Protein AF-A0A820KEM4-F1 (afdb_monomer_lite)

Sequence (139 aa):
TTTNMITYSANFTTSTVPTSQCTQWESFVAQLTVRTYTLLIIQGTYDTVGLTLNDSTIISNIAEALRTSSSYGPITSNGVSWAVGICVSGVELSAHVSICVCSDLGYTVRPCVGVESFGGINTNTCSGPTQSMTVIFQY

Structure (mmCIF, N/CA/C/O backbone):
data_AF-A0A820KEM4-F1
#
_entry.id   AF-A0A820KEM4-F1
#
loop_
_atom_site.group_PDB
_atom_site.id
_atom_site.type_symbol
_atom_site.label_atom_id
_atom_site.label_alt_id
_atom_site.label_comp_id
_atom_site.label_asym_id
_atom_site.label_entity_id
_atom_site.label_seq_id
_atom_site.pdbx_PDB_ins_code
_atom_site.Cartn_x
_atom_site.Cartn_y
_atom_site.Cartn_z
_atom_site.occupancy
_atom_site.B_iso_or_equiv
_atom_site.auth_seq_id
_atom_site.auth_comp_id
_atom_site.auth_asym_id
_atom_site.auth_atom_id
_atom_site.pdbx_PDB_model_num
ATOM 1 N N . THR A 1 1 ? -25.468 1.297 3.644 1.00 50.81 1 THR A N 1
ATOM 2 C CA . THR A 1 1 ? -24.396 2.310 3.747 1.00 50.81 1 THR A CA 1
ATOM 3 C C . THR A 1 1 ? -23.452 2.090 2.591 1.00 50.81 1 THR A C 1
ATOM 5 O O . THR A 1 1 ? -23.086 0.948 2.350 1.00 50.81 1 THR A O 1
ATOM 8 N N . THR A 1 2 ? -23.147 3.127 1.814 1.00 62.88 2 THR A N 1
ATOM 9 C CA . THR A 1 2 ? -22.226 3.014 0.675 1.00 62.88 2 THR A CA 1
ATOM 10 C C . THR A 1 2 ? -20.807 2.954 1.216 1.00 62.88 2 THR A C 1
ATOM 12 O O . THR A 1 2 ? -20.347 3.902 1.844 1.00 62.88 2 THR A O 1
ATOM 15 N N . THR A 1 3 ? -20.149 1.822 1.023 1.00 83.06 3 THR A N 1
ATOM 16 C CA . THR A 1 3 ? -18.750 1.620 1.383 1.00 83.06 3 THR A CA 1
ATOM 17 C C . THR A 1 3 ? -17.855 2.396 0.417 1.00 83.06 3 THR A C 1
ATOM 19 O O . THR A 1 3 ? -17.929 2.147 -0.787 1.00 83.06 3 THR A O 1
ATOM 22 N N . ASN A 1 4 ? -17.018 3.317 0.909 1.00 94.00 4 ASN A N 1
ATOM 23 C CA . ASN A 1 4 ? -16.053 4.024 0.065 1.00 94.00 4 ASN A CA 1
ATOM 24 C C . ASN A 1 4 ? -14.691 3.330 0.117 1.00 94.00 4 ASN A C 1
ATOM 26 O O . ASN A 1 4 ? -14.324 2.708 1.114 1.00 94.00 4 ASN A O 1
ATOM 30 N N . MET A 1 5 ? -13.931 3.434 -0.975 1.00 96.38 5 MET A N 1
ATOM 31 C CA . MET A 1 5 ? -12.615 2.808 -1.091 1.00 96.38 5 MET A CA 1
ATOM 32 C C . MET A 1 5 ? -11.600 3.762 -1.719 1.00 96.38 5 MET A C 1
ATOM 34 O O . MET A 1 5 ? -11.927 4.508 -2.640 1.00 96.38 5 MET A O 1
ATOM 38 N N . ILE A 1 6 ? -10.362 3.709 -1.232 1.00 98.12 6 ILE A N 1
ATOM 39 C CA . ILE A 1 6 ? -9.172 4.258 -1.890 1.00 98.12 6 ILE A CA 1
ATOM 40 C C . ILE A 1 6 ? -8.380 3.054 -2.389 1.00 98.12 6 ILE A C 1
ATOM 42 O O . ILE A 1 6 ? -8.074 2.157 -1.606 1.00 98.12 6 ILE A O 1
ATOM 46 N N . THR A 1 7 ? -8.088 2.995 -3.686 1.00 98.44 7 THR A N 1
ATOM 47 C CA . THR A 1 7 ? -7.428 1.836 -4.302 1.00 98.44 7 THR A CA 1
ATOM 48 C C . THR A 1 7 ? -6.191 2.262 -5.071 1.00 98.44 7 THR A C 1
ATOM 50 O O . THR A 1 7 ? -6.244 3.174 -5.893 1.00 98.44 7 THR A O 1
ATOM 53 N N . TYR A 1 8 ? -5.097 1.554 -4.828 1.00 98.75 8 TYR A N 1
ATOM 54 C CA . TYR A 1 8 ? -3.932 1.506 -5.695 1.00 98.75 8 TYR A CA 1
ATOM 55 C C . TYR A 1 8 ? -3.933 0.173 -6.425 1.00 98.75 8 TYR A C 1
ATOM 57 O O . TYR A 1 8 ? -4.072 -0.865 -5.785 1.00 98.75 8 TYR A O 1
ATOM 65 N N . SER A 1 9 ? -3.763 0.187 -7.742 1.00 98.44 9 SER A N 1
ATOM 66 C CA . SER A 1 9 ? -3.572 -1.023 -8.537 1.00 98.44 9 SER A CA 1
ATOM 67 C C . SER A 1 9 ? -2.656 -0.697 -9.701 1.00 98.44 9 SER A C 1
ATOM 69 O O . SER A 1 9 ? -2.933 0.232 -10.461 1.00 98.44 9 SER A O 1
ATOM 71 N N . ALA A 1 10 ? -1.550 -1.426 -9.822 1.00 98.44 10 ALA A N 1
ATOM 72 C CA . ALA A 1 10 ? -0.572 -1.170 -10.863 1.00 98.44 10 ALA A CA 1
ATOM 73 C C . ALA A 1 10 ? 0.107 -2.461 -11.333 1.00 98.44 10 ALA A C 1
ATOM 75 O O . ALA A 1 10 ? 0.302 -3.402 -10.563 1.00 98.44 10 ALA A O 1
ATOM 76 N N . ASN A 1 11 ? 0.478 -2.490 -12.615 1.00 98.19 11 ASN A N 1
ATOM 77 C CA . ASN A 1 11 ? 1.195 -3.607 -13.224 1.00 98.19 11 ASN A CA 1
ATOM 78 C C . ASN A 1 11 ? 2.697 -3.336 -13.202 1.00 98.19 11 ASN A C 1
ATOM 80 O O . ASN A 1 11 ? 3.147 -2.299 -13.687 1.00 98.19 11 ASN A O 1
ATOM 84 N N . PHE A 1 12 ? 3.458 -4.288 -12.685 1.00 97.50 12 PHE A N 1
ATOM 85 C CA . PHE A 1 12 ? 4.908 -4.263 -12.585 1.00 97.50 12 PHE A CA 1
ATOM 86 C C . PHE A 1 12 ? 5.502 -5.248 -13.574 1.00 97.50 12 PHE A C 1
ATOM 88 O O . PHE A 1 12 ? 4.982 -6.345 -13.747 1.00 97.50 12 PHE A O 1
ATOM 95 N N . THR A 1 13 ? 6.596 -4.852 -14.218 1.00 96.88 13 THR A N 1
ATOM 96 C CA . THR A 1 13 ? 7.338 -5.700 -15.154 1.00 96.88 13 THR A CA 1
ATOM 97 C C . THR A 1 13 ? 8.725 -5.953 -14.586 1.00 96.88 13 THR A C 1
ATOM 99 O O . THR A 1 13 ? 9.391 -5.012 -14.149 1.00 96.88 13 THR A O 1
ATOM 102 N N . THR A 1 14 ? 9.161 -7.213 -14.570 1.00 94.19 14 THR A N 1
ATOM 103 C CA . THR A 1 14 ? 10.505 -7.585 -14.104 1.00 94.19 14 THR A CA 1
ATOM 104 C C . THR A 1 14 ? 11.586 -6.808 -14.863 1.00 94.19 14 THR A C 1
ATOM 106 O O . THR A 1 14 ? 11.416 -6.463 -16.034 1.00 94.19 14 THR A O 1
ATOM 109 N N . SER A 1 15 ? 12.686 -6.492 -14.172 1.00 92.06 15 SER A N 1
ATOM 110 C CA . SER A 1 15 ? 13.844 -5.762 -14.717 1.00 92.06 15 SER A CA 1
ATOM 111 C C . SER A 1 15 ? 13.513 -4.402 -15.355 1.00 92.06 15 SER A C 1
ATOM 113 O O . SER A 1 15 ? 14.272 -3.887 -16.172 1.00 92.06 15 SER A O 1
ATOM 115 N N . THR A 1 16 ? 12.391 -3.790 -14.963 1.00 94.06 16 THR A N 1
ATOM 116 C CA . THR A 1 16 ? 11.964 -2.459 -15.416 1.00 94.06 16 THR A CA 1
ATOM 117 C C . THR A 1 16 ? 11.855 -1.510 -14.225 1.00 94.06 16 THR A C 1
ATOM 119 O O . THR A 1 16 ? 11.379 -1.902 -13.160 1.00 94.06 16 THR A O 1
ATOM 122 N N . VAL A 1 17 ? 12.279 -0.250 -14.392 1.00 93.94 17 VAL A N 1
ATOM 123 C CA . VAL A 1 17 ? 12.061 0.794 -13.376 1.00 93.94 17 VAL A CA 1
ATOM 124 C C . VAL A 1 17 ? 10.561 1.126 -13.315 1.00 93.94 17 VAL A C 1
ATOM 126 O O . VAL A 1 17 ? 10.000 1.556 -14.324 1.00 93.94 17 VAL A O 1
ATOM 129 N N . PRO A 1 18 ? 9.900 0.990 -12.157 1.00 95.56 18 PRO A N 1
ATOM 130 C CA . PRO A 1 18 ? 8.460 1.215 -12.004 1.00 95.56 18 PRO A CA 1
ATOM 131 C C . PRO A 1 18 ? 8.089 2.712 -11.857 1.00 95.56 18 PRO A C 1
ATOM 133 O O . PRO A 1 18 ? 7.448 3.115 -10.886 1.00 95.56 18 PRO A O 1
ATOM 136 N N . THR A 1 19 ? 8.514 3.574 -12.789 1.00 96.00 19 THR A N 1
ATOM 137 C CA . THR A 1 19 ? 8.361 5.039 -12.656 1.00 96.00 19 THR A CA 1
ATOM 138 C C . THR A 1 19 ? 6.899 5.477 -12.550 1.00 96.00 19 THR A C 1
ATOM 140 O O . THR A 1 19 ? 6.548 6.222 -11.638 1.00 96.00 19 THR A O 1
ATOM 143 N N . SER A 1 20 ? 6.022 4.997 -13.438 1.00 97.44 20 SER A N 1
ATOM 144 C CA . SER A 1 20 ? 4.601 5.372 -13.400 1.00 97.44 20 SER A CA 1
ATOM 145 C C . SER A 1 20 ? 3.883 4.765 -12.196 1.00 97.44 20 SER A C 1
ATOM 147 O O . SER A 1 20 ? 3.030 5.415 -11.596 1.00 97.44 20 SER A O 1
ATOM 149 N N . GLN A 1 21 ? 4.260 3.548 -11.804 1.00 98.12 21 GLN A N 1
ATOM 150 C CA . GLN A 1 21 ? 3.724 2.860 -10.635 1.00 98.12 21 GLN A CA 1
ATOM 151 C C . GLN A 1 21 ? 4.116 3.583 -9.341 1.00 98.12 21 GLN A C 1
ATOM 153 O O . GLN A 1 21 ? 3.301 3.638 -8.422 1.00 98.12 21 GLN A O 1
ATOM 158 N N . CYS A 1 22 ? 5.320 4.161 -9.279 1.00 97.62 22 CYS A N 1
ATOM 159 C CA . CYS A 1 22 ? 5.762 4.999 -8.168 1.00 97.62 22 CYS A CA 1
ATOM 160 C C . CYS A 1 22 ? 4.944 6.296 -8.082 1.00 97.62 22 CYS A C 1
ATOM 162 O O . CYS A 1 22 ? 4.359 6.565 -7.039 1.00 97.62 22 CYS A O 1
ATOM 164 N N . THR A 1 23 ? 4.771 7.039 -9.181 1.00 98.06 23 THR A N 1
ATOM 165 C CA . THR A 1 23 ? 3.926 8.252 -9.180 1.00 98.06 23 THR A CA 1
ATOM 166 C C . THR A 1 23 ? 2.471 7.955 -8.788 1.00 98.06 23 THR A C 1
ATOM 168 O O . THR A 1 23 ? 1.835 8.723 -8.061 1.00 98.06 23 THR A O 1
ATOM 171 N N . GLN A 1 24 ? 1.924 6.823 -9.241 1.00 98.50 24 GLN A N 1
ATOM 172 C CA . GLN A 1 24 ? 0.587 6.370 -8.844 1.00 98.50 24 GLN A CA 1
ATOM 173 C C . GLN A 1 24 ? 0.522 6.016 -7.354 1.00 98.50 24 GLN A C 1
ATOM 175 O O . GLN A 1 24 ? -0.481 6.304 -6.706 1.00 98.50 24 GLN A O 1
ATOM 180 N N . TRP A 1 25 ? 1.583 5.423 -6.805 1.00 98.31 25 TRP A N 1
ATOM 181 C CA . TRP A 1 25 ? 1.679 5.096 -5.385 1.00 98.31 25 TRP A CA 1
ATOM 182 C C . TRP A 1 25 ? 1.724 6.349 -4.521 1.00 98.31 25 TRP A C 1
ATOM 184 O O . TRP A 1 25 ? 0.950 6.458 -3.579 1.00 98.31 25 TRP A O 1
ATOM 194 N N . GLU A 1 26 ? 2.537 7.335 -4.895 1.00 98.00 26 GLU A N 1
ATOM 195 C CA . GLU A 1 26 ? 2.594 8.644 -4.233 1.00 98.00 26 GLU A CA 1
ATOM 196 C C . GLU A 1 26 ? 1.226 9.348 -4.254 1.00 98.00 26 GLU A C 1
ATOM 198 O O . GLU A 1 26 ? 0.754 9.862 -3.239 1.00 98.00 26 GLU A O 1
ATOM 203 N N . SER A 1 27 ? 0.534 9.297 -5.397 1.00 98.38 27 SER A N 1
ATOM 204 C CA . SER A 1 27 ? -0.820 9.850 -5.538 1.00 98.38 27 SER A CA 1
ATOM 205 C C . SER A 1 27 ? -1.852 9.103 -4.688 1.00 98.38 27 SER A C 1
ATOM 207 O O . SER A 1 27 ? -2.814 9.700 -4.205 1.00 98.38 27 SER A O 1
ATOM 209 N N . PHE A 1 28 ? -1.680 7.794 -4.510 1.00 98.62 28 PHE A N 1
ATOM 210 C CA . PHE A 1 28 ? -2.520 6.973 -3.648 1.00 98.62 28 PHE A CA 1
ATOM 211 C C . PHE A 1 28 ? -2.286 7.285 -2.168 1.00 98.62 28 PHE A C 1
ATOM 213 O O . PHE A 1 28 ? -3.248 7.585 -1.462 1.00 98.62 28 PHE A O 1
ATOM 220 N N . VAL A 1 29 ? -1.035 7.287 -1.694 1.00 98.00 29 VAL A N 1
ATOM 221 C CA . VAL A 1 29 ? -0.738 7.561 -0.278 1.00 98.00 29 VAL A CA 1
ATOM 222 C C . VAL A 1 29 ? -1.150 8.979 0.124 1.00 98.00 29 VAL A C 1
ATOM 224 O O . VAL A 1 29 ? -1.608 9.187 1.244 1.00 98.00 29 VAL A O 1
ATOM 227 N N . ALA A 1 30 ? -1.108 9.946 -0.800 1.00 97.81 30 ALA A N 1
ATOM 228 C CA . ALA A 1 30 ? -1.599 11.305 -0.567 1.00 97.81 30 ALA A CA 1
ATOM 229 C C . ALA A 1 30 ? -3.118 11.382 -0.297 1.00 97.81 30 ALA A C 1
ATOM 231 O O . ALA A 1 30 ? -3.577 12.316 0.363 1.00 97.81 30 ALA A O 1
ATOM 232 N N . GLN A 1 31 ? -3.907 10.405 -0.764 1.00 98.06 31 GLN A N 1
ATOM 233 C CA . GLN A 1 31 ? -5.353 10.339 -0.506 1.00 98.06 31 GLN A CA 1
ATOM 234 C C . GLN A 1 31 ? -5.686 9.815 0.901 1.00 98.06 31 GLN A C 1
ATOM 236 O O . GLN A 1 31 ? -6.817 9.995 1.364 1.00 98.06 31 GLN A O 1
ATOM 241 N N . LEU A 1 32 ? -4.726 9.191 1.594 1.00 97.81 32 LEU A N 1
ATOM 242 C CA . LEU A 1 32 ? -4.916 8.530 2.889 1.00 97.81 32 LEU A CA 1
ATOM 243 C C . LEU A 1 32 ? -4.992 9.534 4.053 1.00 97.81 32 LEU A C 1
ATOM 245 O O . LEU A 1 32 ? -4.129 9.574 4.923 1.00 97.81 32 LEU A O 1
ATOM 249 N N . THR A 1 33 ? -6.020 10.382 4.089 1.00 95.38 33 THR A N 1
ATOM 250 C CA . THR A 1 33 ? -6.189 11.368 5.173 1.00 95.38 33 THR A CA 1
ATOM 251 C C . THR A 1 33 ? -6.672 10.725 6.473 1.00 95.38 33 THR A C 1
ATOM 253 O O . THR A 1 33 ? -7.164 9.597 6.477 1.00 95.38 33 THR A O 1
ATOM 256 N N . VAL A 1 34 ? -6.633 11.486 7.570 1.00 92.50 34 VAL A N 1
ATOM 257 C CA . VAL A 1 34 ? -7.234 11.091 8.852 1.00 92.50 34 VAL A CA 1
ATOM 258 C C . VAL A 1 34 ? -8.731 10.824 8.669 1.00 92.50 34 VAL A C 1
ATOM 260 O O . VAL A 1 34 ? -9.488 11.731 8.319 1.00 92.50 34 VAL A O 1
ATOM 263 N N . ARG A 1 35 ? -9.141 9.568 8.868 1.00 93.06 35 ARG A N 1
ATOM 264 C CA . ARG A 1 35 ? -10.529 9.081 8.872 1.00 93.06 35 ARG A CA 1
ATOM 265 C C . ARG A 1 35 ? -10.569 7.669 9.456 1.00 93.06 35 ARG A C 1
ATOM 267 O O . ARG A 1 35 ? -9.527 7.046 9.642 1.00 93.06 35 ARG A O 1
ATOM 274 N N . THR A 1 36 ? -11.765 7.161 9.728 1.00 94.00 36 THR A N 1
ATOM 275 C CA . THR A 1 36 ? -11.945 5.786 10.200 1.00 94.00 36 THR A CA 1
ATOM 276 C C . THR A 1 36 ? -11.866 4.817 9.030 1.00 94.00 36 THR A C 1
ATOM 278 O O . THR A 1 36 ? -12.799 4.725 8.240 1.00 94.00 36 THR A O 1
ATOM 281 N N . TYR A 1 37 ? -10.769 4.075 8.942 1.00 97.25 37 TYR A N 1
ATOM 282 C CA . TYR A 1 37 ? -10.655 2.964 8.006 1.00 97.25 37 TYR A CA 1
ATOM 283 C C . TYR A 1 37 ? -11.163 1.671 8.642 1.00 97.25 37 TYR A C 1
ATOM 285 O O . TYR A 1 37 ? -10.967 1.432 9.832 1.00 97.25 37 TYR A O 1
ATOM 293 N N . THR A 1 38 ? -11.819 0.836 7.845 1.00 97.19 38 THR A N 1
ATOM 294 C CA . THR A 1 38 ? -12.486 -0.395 8.304 1.00 97.19 38 THR A CA 1
ATOM 295 C C . THR A 1 38 ? -11.885 -1.662 7.709 1.00 97.19 38 THR A C 1
ATOM 297 O O . THR A 1 38 ? -12.048 -2.738 8.280 1.00 97.19 38 THR A O 1
ATOM 300 N N . LEU A 1 39 ? -11.172 -1.542 6.587 1.00 97.81 39 LEU A N 1
ATOM 301 C CA . LEU A 1 39 ? -10.537 -2.663 5.906 1.00 97.81 39 LEU A CA 1
ATOM 302 C C . LEU A 1 39 ? -9.268 -2.202 5.189 1.00 97.81 39 LEU A C 1
ATOM 304 O O . LEU A 1 39 ? -9.272 -1.149 4.549 1.00 97.81 39 LEU A O 1
ATOM 308 N N . LEU A 1 40 ? -8.220 -3.016 5.265 1.00 98.50 40 LEU A N 1
ATOM 309 C CA . LEU A 1 40 ? -7.048 -2.958 4.400 1.00 98.50 40 LEU A CA 1
ATOM 310 C C . LEU A 1 40 ? -6.879 -4.313 3.716 1.00 98.50 40 LEU A C 1
ATOM 312 O O . LEU A 1 40 ? -6.852 -5.338 4.394 1.00 98.50 40 LEU A O 1
ATOM 316 N N . ILE A 1 41 ? -6.743 -4.309 2.392 1.00 98.44 41 ILE A N 1
ATOM 317 C CA . ILE A 1 41 ? -6.419 -5.499 1.598 1.00 98.44 41 ILE A CA 1
ATOM 318 C C . ILE A 1 41 ? -5.133 -5.241 0.816 1.00 98.44 41 ILE A C 1
ATOM 320 O O . ILE A 1 41 ? -4.996 -4.183 0.198 1.00 98.44 41 ILE A O 1
ATOM 324 N N . ILE A 1 42 ? -4.231 -6.224 0.799 1.00 98.38 42 ILE A N 1
ATOM 325 C CA . ILE A 1 42 ? -3.125 -6.304 -0.163 1.00 98.38 42 ILE A CA 1
ATOM 326 C C . ILE A 1 42 ? -3.203 -7.623 -0.928 1.00 98.38 42 ILE A C 1
ATOM 328 O O . ILE A 1 42 ? -3.263 -8.689 -0.325 1.00 98.38 42 ILE A O 1
ATOM 332 N N . GLN A 1 43 ? -3.228 -7.553 -2.255 1.00 98.62 43 GLN A N 1
ATOM 333 C CA . GLN A 1 43 ? -3.425 -8.713 -3.131 1.00 98.62 43 GLN A CA 1
ATOM 334 C C . GLN A 1 43 ? -2.715 -8.507 -4.473 1.00 98.62 43 GLN A C 1
ATOM 336 O O . GLN A 1 43 ? -2.306 -7.391 -4.806 1.00 98.62 43 GLN A O 1
ATOM 341 N N . GLY A 1 44 ? -2.574 -9.564 -5.267 1.00 98.25 44 GLY A N 1
ATOM 342 C CA . GLY A 1 44 ? -1.897 -9.483 -6.555 1.00 98.25 44 GLY A CA 1
ATOM 343 C C . GLY A 1 44 ? -2.146 -10.675 -7.467 1.00 98.25 44 GLY A C 1
ATOM 344 O O . GLY A 1 44 ? -2.955 -11.552 -7.184 1.00 98.25 44 GLY A O 1
ATOM 345 N N . THR A 1 45 ? -1.438 -10.718 -8.594 1.00 98.38 45 THR A N 1
ATOM 346 C CA . THR A 1 45 ? -1.596 -11.791 -9.595 1.00 98.38 45 THR A CA 1
ATOM 347 C C . THR A 1 45 ? -1.318 -13.188 -9.029 1.00 98.38 45 THR A C 1
ATOM 349 O O . THR A 1 45 ? -1.982 -14.142 -9.425 1.00 98.38 45 THR A O 1
ATOM 352 N N . TYR A 1 46 ? -0.359 -13.306 -8.106 1.00 98.19 46 TYR A N 1
ATOM 353 C CA . TYR A 1 46 ? 0.077 -14.577 -7.510 1.00 98.19 46 TYR A CA 1
ATOM 354 C C . TYR A 1 46 ? -0.597 -14.904 -6.168 1.0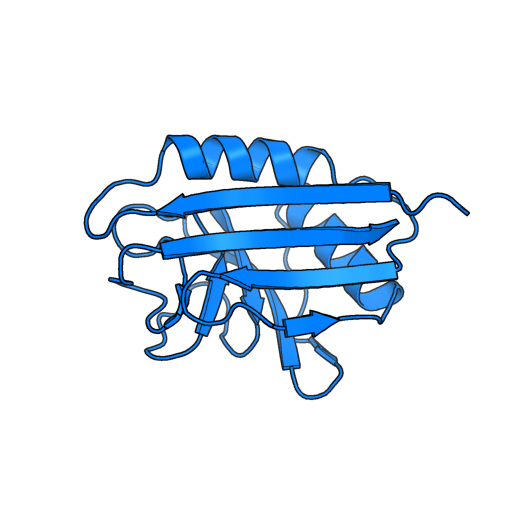0 98.19 46 TYR A C 1
ATOM 356 O O . TYR A 1 46 ? -0.364 -15.969 -5.598 1.00 98.19 46 TYR A O 1
ATOM 364 N N . ASP A 1 47 ? -1.465 -14.013 -5.691 1.00 98.25 47 ASP A N 1
ATOM 365 C CA . ASP A 1 47 ? -2.434 -14.282 -4.635 1.00 98.25 47 ASP A CA 1
ATOM 366 C C . ASP A 1 47 ? -3.603 -13.301 -4.770 1.00 98.25 47 ASP A C 1
ATOM 368 O O . ASP A 1 47 ? -3.528 -12.136 -4.372 1.00 98.25 47 ASP A O 1
ATOM 372 N N . THR A 1 48 ? -4.681 -13.790 -5.381 1.00 97.44 48 THR A N 1
ATOM 373 C CA . THR A 1 48 ? -5.879 -12.991 -5.673 1.00 97.44 48 THR A CA 1
ATOM 374 C C . THR A 1 48 ? -6.817 -12.850 -4.476 1.00 97.44 48 THR A C 1
ATOM 376 O O . THR A 1 48 ? -7.734 -12.037 -4.539 1.00 97.44 48 THR A O 1
ATOM 379 N N . VAL A 1 49 ? -6.600 -13.621 -3.404 1.00 97.56 49 VAL A N 1
ATOM 380 C CA . VAL A 1 49 ? -7.310 -13.464 -2.125 1.00 97.56 49 VAL A CA 1
ATOM 381 C C . VAL A 1 49 ? -6.576 -12.439 -1.266 1.00 97.56 49 VAL A C 1
ATOM 383 O O . VAL A 1 49 ? -7.202 -11.547 -0.695 1.00 97.56 49 VAL A O 1
ATOM 386 N N . GLY A 1 50 ? -5.248 -12.545 -1.220 1.00 97.25 50 GLY A N 1
ATOM 387 C CA . GLY A 1 50 ? -4.380 -11.613 -0.524 1.00 97.25 50 GLY A CA 1
ATOM 388 C C . GLY A 1 50 ? -4.499 -11.671 0.998 1.00 97.25 50 GLY A C 1
ATOM 389 O O . GLY A 1 50 ? -5.075 -12.585 1.592 1.00 97.25 50 GLY A O 1
ATOM 390 N N . LEU A 1 51 ? -3.960 -10.639 1.646 1.00 98.25 51 LEU A N 1
ATOM 391 C CA . LEU A 1 51 ? -4.043 -10.450 3.091 1.00 98.25 51 LEU A CA 1
ATOM 392 C C . LEU A 1 51 ? -5.044 -9.355 3.424 1.00 98.25 51 LEU A C 1
ATOM 394 O O . LEU A 1 51 ? -5.042 -8.286 2.813 1.00 98.25 51 LEU A O 1
ATOM 398 N N . THR A 1 52 ? -5.863 -9.620 4.439 1.00 97.88 52 THR A N 1
ATOM 399 C CA . THR A 1 52 ? -6.875 -8.690 4.940 1.00 97.88 52 THR A CA 1
ATOM 400 C C . THR A 1 52 ? -6.586 -8.309 6.388 1.00 97.88 52 THR A C 1
ATOM 402 O O . THR A 1 52 ? -6.356 -9.166 7.241 1.00 97.88 52 THR A O 1
ATOM 405 N N . LEU A 1 53 ? -6.666 -7.014 6.676 1.00 98.25 53 LEU A N 1
ATOM 406 C CA . LEU A 1 53 ? -6.631 -6.441 8.014 1.00 98.25 53 LEU A CA 1
ATOM 407 C C . LEU A 1 53 ? -7.938 -5.683 8.270 1.00 98.25 53 LEU A C 1
ATOM 409 O O . LEU A 1 53 ? -8.381 -4.901 7.433 1.00 98.25 53 LEU A O 1
ATOM 413 N N . ASN A 1 54 ? -8.543 -5.912 9.434 1.00 97.19 54 ASN A N 1
ATOM 414 C CA . ASN A 1 54 ? -9.840 -5.355 9.837 1.00 97.19 54 ASN A CA 1
ATOM 415 C C . ASN A 1 54 ? -9.800 -4.619 11.193 1.00 97.19 54 ASN A C 1
ATOM 417 O O . ASN A 1 54 ? -10.844 -4.246 11.723 1.00 97.19 54 ASN A O 1
ATOM 421 N N . ASP A 1 55 ? -8.610 -4.394 11.759 1.00 97.75 55 ASP A N 1
ATOM 422 C CA . ASP A 1 55 ? -8.439 -3.571 12.959 1.00 97.75 55 ASP A CA 1
ATOM 423 C C . ASP A 1 55 ? -8.333 -2.093 12.565 1.00 97.75 55 ASP A C 1
ATOM 425 O O . ASP A 1 55 ? -7.308 -1.645 12.046 1.00 97.75 55 ASP A O 1
ATOM 429 N N . SER A 1 56 ? -9.387 -1.317 12.825 1.00 97.19 56 SER A N 1
ATOM 430 C CA . SER A 1 56 ? -9.461 0.093 12.427 1.00 97.19 56 SER A CA 1
ATOM 431 C C . SER A 1 56 ? -8.339 0.958 13.001 1.00 97.19 56 SER A C 1
ATOM 433 O O . SER A 1 56 ? -7.931 1.931 12.365 1.00 97.19 56 SER A O 1
ATOM 435 N N . THR A 1 57 ? -7.828 0.626 14.190 1.00 97.12 57 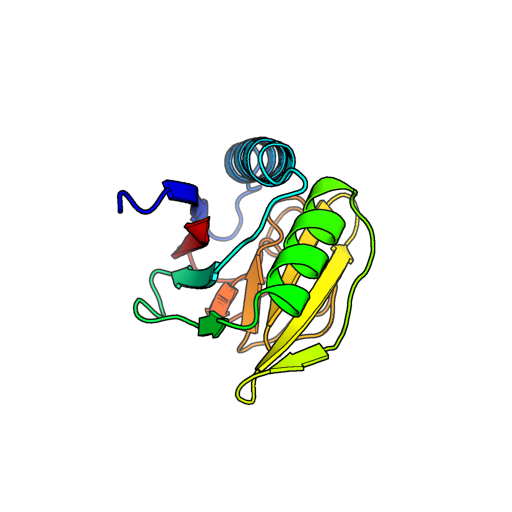THR A N 1
ATOM 436 C CA . THR A 1 57 ? -6.745 1.378 14.836 1.00 97.12 57 THR A CA 1
ATOM 437 C C . THR A 1 57 ? -5.438 1.138 14.095 1.00 97.12 57 THR A C 1
ATOM 439 O O . THR A 1 57 ? -4.749 2.088 13.727 1.00 97.12 57 THR A O 1
ATOM 442 N N . ILE A 1 58 ? -5.122 -0.129 13.815 1.00 98.31 58 ILE A N 1
ATOM 443 C CA . ILE A 1 58 ? -3.913 -0.499 13.074 1.00 98.31 58 ILE A CA 1
ATOM 444 C C . ILE A 1 58 ? -3.975 0.063 11.650 1.00 98.31 58 ILE A C 1
ATOM 446 O O . ILE A 1 58 ? -3.005 0.667 11.196 1.00 98.31 58 ILE A O 1
ATOM 450 N N . ILE A 1 59 ? -5.116 -0.058 10.963 1.00 98.56 59 ILE A N 1
ATOM 451 C CA . ILE A 1 59 ? -5.272 0.452 9.591 1.00 98.56 59 ILE A CA 1
ATOM 452 C C . ILE A 1 59 ? -5.099 1.973 9.550 1.00 98.56 59 ILE A C 1
ATOM 454 O O . ILE A 1 59 ? -4.420 2.483 8.663 1.00 98.56 59 ILE A O 1
ATOM 458 N N . SER A 1 60 ? -5.664 2.703 10.517 1.00 98.00 60 SER A N 1
ATOM 459 C CA . SER A 1 60 ? -5.523 4.164 10.576 1.00 98.00 60 SER A CA 1
ATOM 460 C C . SER A 1 60 ? -4.070 4.593 10.805 1.00 98.00 60 SER A C 1
ATOM 462 O O . SER A 1 60 ? -3.611 5.544 10.176 1.00 98.00 60 SER A O 1
ATOM 464 N N . ASN A 1 61 ? -3.320 3.862 11.636 1.00 98.12 61 ASN A N 1
ATOM 465 C CA . ASN A 1 61 ? -1.891 4.114 11.840 1.00 98.12 61 ASN A CA 1
ATOM 466 C C . ASN A 1 61 ? -1.053 3.781 10.596 1.00 98.12 61 ASN A C 1
ATOM 468 O O . ASN A 1 61 ? -0.143 4.533 10.262 1.00 98.12 61 ASN A O 1
ATOM 472 N N . ILE A 1 62 ? -1.376 2.696 9.880 1.00 98.56 62 ILE A N 1
ATOM 473 C CA . ILE A 1 62 ? -0.748 2.366 8.591 1.00 98.56 62 ILE A CA 1
ATOM 474 C C . ILE A 1 62 ? -1.019 3.478 7.570 1.00 98.56 62 ILE A C 1
ATOM 476 O O . ILE A 1 62 ? -0.089 3.935 6.912 1.00 98.56 62 ILE A O 1
ATOM 480 N N . ALA A 1 63 ? -2.270 3.931 7.447 1.00 98.56 63 ALA A N 1
ATOM 481 C CA . ALA A 1 63 ? -2.657 4.994 6.522 1.00 98.56 63 ALA A CA 1
ATOM 482 C C . ALA A 1 63 ? -1.899 6.300 6.806 1.00 98.56 63 ALA A C 1
ATOM 484 O O . ALA A 1 63 ? -1.355 6.915 5.887 1.00 98.56 63 ALA A O 1
ATOM 485 N N . GLU A 1 64 ? -1.806 6.688 8.080 1.00 98.12 64 GLU A N 1
ATOM 486 C CA . GLU A 1 64 ? -1.055 7.872 8.495 1.00 98.12 64 GLU A CA 1
ATOM 487 C C . GLU A 1 64 ? 0.446 7.720 8.233 1.00 98.12 64 GLU A C 1
ATOM 489 O O . GLU A 1 64 ? 1.070 8.641 7.698 1.00 98.12 64 GLU A O 1
ATOM 494 N N . ALA A 1 65 ? 1.026 6.557 8.546 1.00 98.31 65 ALA A N 1
ATOM 495 C CA . ALA A 1 65 ? 2.438 6.287 8.300 1.00 98.31 65 ALA A CA 1
ATOM 496 C C . ALA A 1 65 ? 2.780 6.344 6.806 1.00 98.31 65 ALA A C 1
ATOM 498 O O . ALA A 1 65 ? 3.771 6.967 6.426 1.00 98.31 65 ALA A O 1
ATOM 499 N N . LEU A 1 66 ? 1.918 5.778 5.955 1.00 98.44 66 LEU A N 1
ATOM 500 C CA . LEU A 1 66 ? 2.056 5.840 4.501 1.00 98.44 66 LEU A CA 1
ATOM 501 C C . LEU A 1 66 ? 1.982 7.276 3.982 1.00 98.44 66 LEU A C 1
ATOM 503 O O . LEU A 1 66 ? 2.852 7.695 3.224 1.00 98.44 66 LEU A O 1
ATOM 507 N N . ARG A 1 67 ? 0.971 8.046 4.405 1.00 97.88 67 ARG A N 1
ATOM 508 C CA . ARG A 1 67 ? 0.778 9.433 3.955 1.00 97.88 67 ARG A CA 1
ATOM 509 C C . ARG A 1 67 ? 1.928 10.348 4.372 1.00 97.88 67 ARG A C 1
ATOM 511 O O . ARG A 1 67 ? 2.282 11.268 3.640 1.00 97.88 67 ARG A O 1
ATOM 518 N N . THR A 1 68 ? 2.462 10.147 5.574 1.00 96.69 68 THR A N 1
ATOM 519 C CA . THR A 1 68 ? 3.494 11.017 6.162 1.00 96.69 68 THR A CA 1
ATOM 520 C C . THR A 1 68 ? 4.917 10.527 5.926 1.00 96.69 68 THR A C 1
ATOM 522 O O . THR A 1 68 ? 5.855 11.178 6.386 1.00 96.69 68 THR A O 1
ATOM 525 N N . SER A 1 69 ? 5.090 9.403 5.223 1.00 96.19 69 SER A N 1
ATOM 526 C CA . SER A 1 69 ? 6.381 8.730 5.058 1.00 96.19 69 SER A CA 1
ATOM 527 C C . SER A 1 69 ? 7.085 8.492 6.400 1.00 96.19 69 SER A C 1
ATOM 529 O O . SER A 1 69 ? 8.290 8.693 6.527 1.00 96.19 69 SER A O 1
ATOM 531 N N . SER A 1 70 ? 6.332 8.097 7.427 1.00 97.12 70 SER A N 1
ATOM 532 C CA . SER A 1 70 ? 6.869 7.748 8.745 1.00 97.12 70 SER A CA 1
ATOM 533 C C . SER A 1 70 ? 6.900 6.230 8.942 1.00 97.12 70 SER A C 1
ATOM 535 O O . SER A 1 70 ? 6.509 5.460 8.066 1.00 97.12 70 SER A O 1
ATOM 537 N N . SER A 1 71 ? 7.451 5.776 10.068 1.00 97.88 71 SER A N 1
ATOM 538 C CA . SER A 1 71 ? 7.534 4.346 10.383 1.00 97.88 71 SER A CA 1
ATOM 539 C C . SER A 1 71 ? 6.419 3.926 11.332 1.00 97.88 71 SER A C 1
ATOM 541 O O . SER A 1 71 ? 6.112 4.634 12.290 1.00 97.88 71 SER A O 1
ATOM 543 N N . TYR A 1 72 ? 5.856 2.746 11.101 1.00 98.44 72 TYR A N 1
ATOM 544 C CA . TYR A 1 72 ? 4.893 2.113 11.993 1.00 98.44 72 TYR A CA 1
ATOM 545 C C . TYR A 1 72 ? 5.070 0.595 11.970 1.00 98.44 72 TYR A C 1
ATOM 547 O O . TYR A 1 72 ? 5.267 0.001 10.913 1.00 98.44 72 TYR A O 1
ATOM 555 N N . GLY A 1 73 ? 4.975 -0.039 13.136 1.00 97.38 73 GLY A N 1
ATOM 556 C CA . GLY A 1 73 ? 5.210 -1.473 13.288 1.00 97.38 73 GLY A CA 1
ATOM 557 C C . GLY A 1 73 ? 6.695 -1.854 13.441 1.00 97.38 73 GLY A C 1
ATOM 558 O O . GLY A 1 73 ? 7.546 -0.978 13.597 1.00 97.38 73 GLY A O 1
ATOM 559 N N . PRO A 1 74 ? 7.013 -3.162 13.449 1.00 96.56 74 PRO A N 1
ATOM 560 C CA . PRO A 1 74 ? 6.104 -4.274 13.164 1.00 96.56 74 PRO A CA 1
ATOM 561 C C . PRO A 1 74 ? 4.985 -4.411 14.206 1.00 96.56 74 PRO A C 1
ATOM 563 O O . PRO A 1 74 ? 5.226 -4.324 15.408 1.00 96.56 74 PRO A O 1
ATOM 566 N N . ILE A 1 75 ? 3.755 -4.631 13.744 1.00 97.94 75 ILE A N 1
ATOM 567 C CA . ILE A 1 75 ? 2.586 -4.915 14.585 1.00 97.94 75 ILE A CA 1
ATOM 568 C C . ILE A 1 75 ? 1.863 -6.149 14.049 1.00 97.94 75 ILE A C 1
ATOM 570 O O . ILE A 1 75 ? 1.617 -6.264 12.852 1.00 97.94 75 ILE A O 1
ATOM 574 N N . THR A 1 76 ? 1.536 -7.097 14.925 1.00 97.50 76 THR A N 1
ATOM 575 C CA . THR A 1 76 ? 0.864 -8.337 14.512 1.00 97.50 76 THR A CA 1
ATOM 576 C C . THR A 1 76 ? -0.646 -8.219 14.668 1.00 97.50 76 THR A C 1
ATOM 578 O O . THR A 1 76 ? -1.129 -7.837 15.730 1.00 97.50 76 THR A O 1
ATOM 581 N N . SER A 1 77 ? -1.391 -8.600 13.632 1.00 96.88 77 SER A N 1
ATOM 582 C CA . SER A 1 77 ? -2.848 -8.740 13.662 1.00 96.88 77 SER A CA 1
ATOM 583 C C . SER A 1 77 ? -3.280 -9.898 12.766 1.00 96.88 77 SER A C 1
ATOM 585 O O . SER A 1 77 ? -2.749 -10.063 11.670 1.00 96.88 77 SER A O 1
ATOM 587 N N . ASN A 1 78 ? -4.196 -10.740 13.258 1.00 92.62 78 ASN A N 1
ATOM 588 C CA . ASN A 1 78 ? -4.655 -11.968 12.589 1.00 92.62 78 ASN A CA 1
ATOM 589 C C . ASN A 1 78 ? -3.509 -12.887 12.102 1.00 92.62 78 ASN A C 1
ATOM 591 O O . ASN A 1 78 ? -3.608 -13.514 11.053 1.00 92.62 78 ASN A O 1
ATOM 595 N N . GLY A 1 79 ? -2.401 -12.951 12.850 1.00 94.44 79 GLY A N 1
ATOM 596 C CA . GLY A 1 79 ? -1.222 -13.753 12.489 1.00 94.44 79 GLY A CA 1
ATOM 597 C C . GLY A 1 79 ? -0.315 -13.134 11.416 1.00 94.44 79 GLY A C 1
ATOM 598 O O . GLY A 1 79 ? 0.693 -13.735 11.054 1.00 94.44 79 GLY A O 1
ATOM 599 N N . VAL A 1 80 ? -0.626 -11.926 10.942 1.00 97.12 80 VAL A N 1
ATOM 600 C CA . VAL A 1 80 ? 0.171 -11.174 9.968 1.00 97.12 80 VAL A CA 1
ATOM 601 C C . VAL A 1 80 ? 0.911 -10.043 10.675 1.00 97.12 80 VAL A C 1
ATOM 603 O O . VAL A 1 80 ? 0.299 -9.258 11.397 1.00 97.12 80 VAL A O 1
ATOM 606 N N . SER A 1 81 ? 2.227 -9.947 10.471 1.00 97.50 81 SER A N 1
ATOM 607 C CA . SER A 1 81 ? 3.033 -8.814 10.944 1.00 97.50 81 SER A CA 1
ATOM 608 C C . SER A 1 81 ? 3.042 -7.721 9.884 1.00 97.50 81 SER A C 1
ATOM 610 O O . SER A 1 81 ? 3.544 -7.967 8.793 1.00 97.50 81 SER A O 1
ATOM 612 N N . TRP A 1 82 ? 2.495 -6.550 10.198 1.00 98.50 82 TRP A N 1
ATOM 613 C CA . TRP A 1 82 ? 2.399 -5.390 9.315 1.00 98.50 82 TRP A CA 1
ATOM 614 C C . TRP A 1 82 ? 3.425 -4.334 9.701 1.00 98.50 82 TRP A C 1
ATOM 616 O O . TRP A 1 82 ? 3.619 -4.051 10.887 1.00 98.50 82 TRP A O 1
ATOM 626 N N . ALA A 1 83 ? 4.044 -3.713 8.706 1.00 98.50 83 ALA A N 1
ATOM 627 C CA . ALA A 1 83 ? 4.953 -2.600 8.900 1.00 98.50 83 ALA A CA 1
ATOM 628 C C . ALA A 1 83 ? 4.840 -1.585 7.759 1.00 98.50 83 ALA A C 1
ATO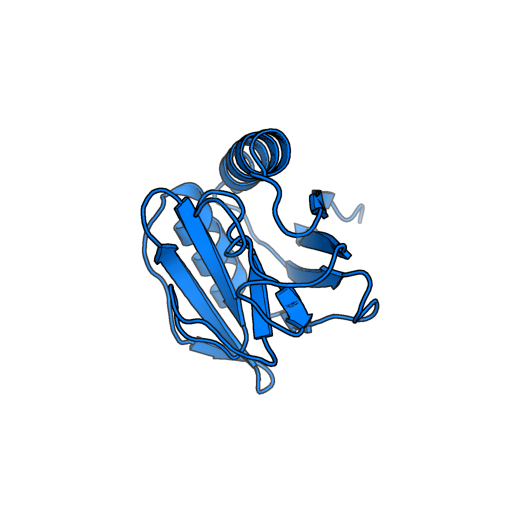M 630 O O . ALA A 1 83 ? 4.601 -1.938 6.603 1.00 98.50 83 ALA A O 1
ATOM 631 N N . VAL A 1 84 ? 5.068 -0.322 8.104 1.00 98.75 84 VAL A N 1
ATOM 632 C CA . VAL A 1 84 ? 5.309 0.776 7.170 1.00 98.75 84 VAL A CA 1
ATOM 633 C C . VAL A 1 84 ? 6.651 1.400 7.512 1.00 98.75 84 VAL A C 1
ATOM 635 O O . VAL A 1 84 ? 6.988 1.553 8.687 1.00 98.75 84 VAL A O 1
ATOM 638 N N . GLY A 1 85 ? 7.417 1.778 6.499 1.00 98.19 85 GLY A N 1
ATOM 639 C CA . GLY A 1 85 ? 8.657 2.516 6.690 1.00 98.19 85 GLY A CA 1
ATOM 640 C C . GLY A 1 85 ? 9.237 3.002 5.373 1.00 98.19 85 GLY A C 1
ATOM 641 O O . GLY A 1 85 ? 8.598 2.904 4.330 1.00 98.19 85 GLY A O 1
ATOM 642 N N . ILE A 1 86 ? 10.451 3.540 5.423 1.00 96.56 86 ILE A N 1
ATOM 643 C CA . ILE A 1 86 ? 11.145 4.056 4.240 1.00 96.56 86 ILE A CA 1
ATOM 644 C C . ILE A 1 86 ? 12.177 3.027 3.781 1.00 96.56 86 ILE A C 1
ATOM 646 O O . ILE A 1 86 ? 12.973 2.541 4.584 1.00 96.56 86 ILE A O 1
ATOM 650 N N . CYS A 1 87 ? 12.203 2.745 2.481 1.00 94.25 87 CYS A N 1
ATOM 651 C CA . CYS A 1 87 ? 13.292 2.029 1.833 1.00 94.25 87 CYS A CA 1
ATOM 652 C C . CYS A 1 87 ? 13.858 2.897 0.708 1.00 94.25 87 CYS A C 1
ATOM 654 O O . CYS A 1 87 ? 13.143 3.285 -0.217 1.00 94.25 87 CYS A O 1
ATOM 656 N N . VAL A 1 88 ? 15.149 3.223 0.800 1.00 90.44 88 VAL A N 1
ATOM 657 C CA . VAL A 1 88 ? 15.830 4.174 -0.094 1.00 90.44 88 VAL A CA 1
ATOM 658 C C . VAL A 1 88 ? 15.099 5.526 -0.108 1.00 90.44 88 VAL A C 1
ATOM 660 O O . VAL A 1 88 ? 15.236 6.294 0.840 1.00 90.44 88 VAL A O 1
ATOM 663 N N . SER A 1 89 ? 14.309 5.814 -1.141 1.00 83.88 89 SER A N 1
ATOM 664 C CA . SER A 1 89 ? 13.581 7.074 -1.332 1.00 83.88 89 SER A CA 1
ATOM 665 C C . SER A 1 89 ? 12.061 6.939 -1.221 1.00 83.88 89 SER A C 1
ATOM 667 O O . SER A 1 89 ? 11.362 7.942 -1.321 1.00 83.88 89 SER A O 1
ATOM 669 N N . GLY A 1 90 ? 11.536 5.722 -1.049 1.00 92.06 90 GLY A N 1
ATOM 670 C CA . GLY A 1 90 ? 10.105 5.431 -1.114 1.00 92.06 90 GLY A CA 1
ATOM 671 C C . GLY A 1 90 ? 9.529 4.897 0.189 1.00 92.06 90 GLY A C 1
ATOM 672 O O . GLY A 1 90 ? 10.204 4.165 0.914 1.00 92.06 90 GLY A O 1
ATOM 673 N N . VAL A 1 91 ? 8.257 5.206 0.454 1.00 97.25 91 VAL A N 1
ATOM 674 C CA . VAL A 1 91 ? 7.504 4.539 1.521 1.00 97.25 91 VAL A CA 1
ATOM 675 C C . VAL A 1 91 ? 7.094 3.129 1.080 1.00 97.25 91 VAL A C 1
ATOM 677 O O . VAL A 1 91 ? 6.630 2.919 -0.044 1.00 97.25 91 VAL A O 1
ATOM 680 N N . GLU A 1 92 ? 7.291 2.169 1.974 1.00 98.19 92 GLU A N 1
ATOM 681 C CA . GLU A 1 92 ? 7.047 0.741 1.809 1.00 98.19 92 GLU A CA 1
ATOM 682 C C . GLU A 1 92 ? 5.916 0.303 2.743 1.00 98.19 92 GLU A C 1
ATOM 684 O O . GLU A 1 92 ? 5.933 0.628 3.931 1.00 98.19 92 GLU A O 1
ATOM 689 N N . LEU A 1 93 ? 4.967 -0.472 2.214 1.00 98.62 93 LEU A N 1
ATOM 690 C CA . LEU A 1 93 ? 4.041 -1.283 3.004 1.00 98.62 93 LEU A CA 1
ATOM 691 C C . LEU A 1 93 ? 4.491 -2.739 2.920 1.00 98.62 93 LEU A C 1
ATOM 693 O O . LEU A 1 93 ? 4.572 -3.278 1.816 1.00 98.62 93 LEU A O 1
ATOM 697 N N . SER A 1 94 ? 4.726 -3.373 4.065 1.00 98.31 94 SER A N 1
ATOM 698 C CA . SER A 1 94 ? 5.102 -4.784 4.133 1.00 98.31 94 SER A CA 1
ATOM 699 C C . SER A 1 94 ? 4.252 -5.563 5.129 1.00 98.31 94 SER A C 1
ATOM 701 O O . SER A 1 94 ? 3.908 -5.080 6.209 1.00 98.31 94 SER A O 1
ATOM 703 N N . ALA A 1 95 ? 3.947 -6.800 4.756 1.00 97.38 95 ALA A N 1
ATOM 704 C CA . ALA A 1 95 ? 3.357 -7.822 5.595 1.00 97.38 95 ALA A CA 1
ATOM 705 C C . ALA A 1 95 ? 4.214 -9.098 5.542 1.00 97.38 95 ALA A C 1
ATOM 707 O O . ALA A 1 95 ? 4.720 -9.481 4.485 1.00 97.38 95 ALA A O 1
ATOM 708 N N . HIS A 1 96 ? 4.416 -9.733 6.701 1.00 94.25 96 HIS A N 1
ATOM 709 C CA . HIS A 1 96 ? 5.323 -10.875 6.934 1.00 94.25 96 HIS A CA 1
ATOM 710 C C . HIS A 1 96 ? 6.820 -10.628 6.682 1.00 94.25 96 HIS A C 1
ATOM 712 O O . HIS A 1 96 ? 7.634 -11.495 6.995 1.00 94.25 96 HIS A O 1
ATOM 718 N N . VAL A 1 97 ? 7.198 -9.458 6.172 1.00 94.62 97 VAL A N 1
ATOM 719 C CA . VAL A 1 97 ? 8.581 -9.091 5.855 1.00 94.62 97 VAL A CA 1
ATOM 720 C C . VAL A 1 97 ? 8.925 -7.773 6.545 1.00 94.62 97 VAL A C 1
ATOM 722 O O . VAL A 1 97 ? 8.080 -6.887 6.674 1.00 94.62 97 VAL A O 1
ATOM 725 N N . SER A 1 98 ? 10.165 -7.647 7.014 1.00 95.56 98 SER A N 1
ATOM 726 C CA . SER A 1 98 ? 10.689 -6.391 7.559 1.00 95.56 98 SER A CA 1
ATOM 727 C C . SER A 1 98 ? 10.891 -5.343 6.461 1.00 95.56 98 SER A C 1
ATOM 729 O O . SER A 1 98 ? 11.180 -5.682 5.314 1.00 95.56 98 SER A O 1
ATOM 731 N N . ILE A 1 99 ? 10.804 -4.064 6.831 1.00 97.50 99 ILE A N 1
ATOM 732 C CA . ILE A 1 99 ? 11.016 -2.948 5.901 1.00 97.50 99 ILE A CA 1
ATOM 733 C C . ILE A 1 99 ? 12.402 -3.020 5.255 1.00 97.50 99 ILE A C 1
ATOM 735 O O . ILE A 1 99 ? 13.399 -3.263 5.934 1.00 97.50 99 ILE A O 1
ATOM 739 N N . CYS A 1 100 ? 12.459 -2.765 3.947 1.00 95.19 100 CYS A N 1
ATOM 740 C CA . CYS A 1 100 ? 13.683 -2.702 3.150 1.00 95.19 100 CYS A CA 1
ATOM 741 C C . CYS A 1 100 ? 14.504 -4.003 3.129 1.00 95.19 100 CYS A C 1
ATOM 743 O O . CYS A 1 100 ? 15.715 -3.993 2.918 1.00 95.19 100 CYS A O 1
ATOM 745 N N . VAL A 1 101 ? 13.834 -5.141 3.322 1.00 95.94 101 VAL A N 1
ATOM 746 C CA . VAL A 1 101 ? 14.430 -6.476 3.216 1.00 95.94 101 VAL A CA 1
ATOM 747 C C . VAL A 1 101 ? 13.872 -7.199 1.986 1.00 95.94 101 VAL A C 1
ATOM 749 O O . VAL A 1 101 ? 12.721 -6.999 1.586 1.00 95.94 101 VAL A O 1
ATOM 752 N N . CYS A 1 102 ? 14.714 -8.005 1.342 1.00 95.12 102 CYS A N 1
ATOM 753 C CA . CYS A 1 102 ? 14.306 -8.936 0.293 1.00 95.12 102 CYS A CA 1
ATOM 754 C C . CYS A 1 102 ? 13.855 -10.257 0.926 1.00 95.12 102 CYS A C 1
ATOM 756 O O . CYS A 1 102 ? 14.506 -10.758 1.839 1.00 95.12 102 CYS A O 1
ATOM 758 N N . SER A 1 103 ? 12.768 -10.830 0.423 1.00 95.75 103 SER A N 1
ATOM 759 C CA . SER A 1 103 ? 12.286 -12.163 0.787 1.00 95.75 103 SER A CA 1
ATOM 760 C C . SER A 1 103 ? 11.919 -12.918 -0.482 1.00 95.75 103 SER A C 1
ATOM 762 O O . SER A 1 103 ? 11.451 -12.292 -1.433 1.00 95.75 103 SER A O 1
ATOM 764 N N . ASP A 1 104 ? 12.086 -14.241 -0.483 1.00 93.38 104 ASP A N 1
ATOM 765 C CA . ASP A 1 104 ? 11.599 -15.123 -1.555 1.00 93.38 104 ASP A CA 1
ATOM 766 C C . ASP A 1 104 ? 10.073 -15.298 -1.512 1.00 93.38 104 ASP A C 1
ATOM 768 O O . ASP A 1 104 ? 9.443 -15.646 -2.507 1.00 93.38 104 ASP A O 1
ATOM 772 N N . LEU A 1 105 ? 9.463 -15.016 -0.358 1.00 93.44 105 LEU A N 1
ATOM 773 C CA . LEU A 1 105 ? 8.020 -15.015 -0.174 1.00 93.44 105 LEU A CA 1
ATOM 774 C C . LEU A 1 105 ? 7.634 -13.850 0.734 1.00 93.44 105 LEU A C 1
ATOM 776 O O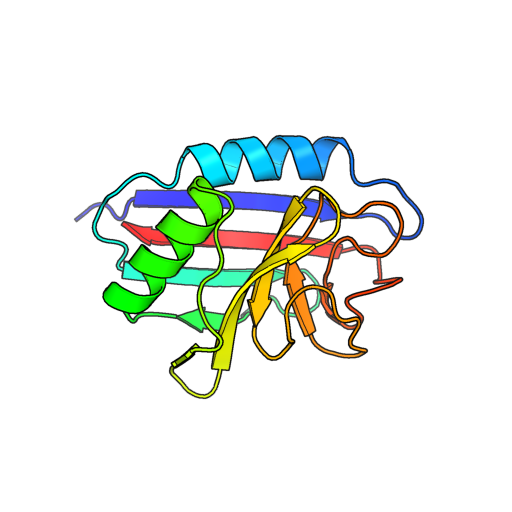 . LEU A 1 105 ? 7.930 -13.852 1.931 1.00 93.44 105 LEU A O 1
ATOM 780 N N . GLY A 1 106 ? 7.011 -12.824 0.164 1.00 94.00 106 GLY A N 1
ATOM 781 C CA . GLY A 1 106 ? 6.613 -11.639 0.912 1.00 94.00 106 GLY A CA 1
ATOM 782 C C . GLY A 1 106 ? 5.368 -10.970 0.366 1.00 94.00 106 GLY A C 1
ATOM 783 O O . GLY A 1 106 ? 4.898 -11.293 -0.723 1.00 94.00 106 GLY A O 1
ATOM 784 N N . TYR A 1 107 ? 4.841 -10.043 1.161 1.00 98.00 107 TYR A N 1
ATOM 785 C CA . TYR A 1 107 ? 3.724 -9.180 0.805 1.00 98.00 107 TYR A CA 1
ATOM 786 C C . TYR A 1 107 ? 4.172 -7.735 0.981 1.00 98.00 107 TYR A C 1
ATOM 788 O O . TYR A 1 107 ? 3.926 -7.110 2.007 1.00 98.00 107 TYR A O 1
ATOM 796 N N . THR A 1 108 ? 4.892 -7.229 -0.009 1.00 98.19 108 THR A N 1
ATOM 797 C CA . THR A 1 108 ? 5.552 -5.927 0.029 1.00 98.19 108 THR A CA 1
ATOM 798 C C . THR A 1 108 ? 5.145 -5.109 -1.186 1.00 98.19 108 THR A C 1
ATOM 800 O O . THR A 1 108 ? 5.208 -5.600 -2.310 1.00 98.19 108 THR A O 1
ATOM 803 N N . VAL A 1 109 ? 4.796 -3.841 -0.975 1.00 98.25 109 VAL A N 1
ATOM 804 C CA . VAL A 1 109 ? 4.547 -2.854 -2.032 1.00 98.25 109 VAL A CA 1
ATOM 805 C C . VAL A 1 109 ? 5.447 -1.650 -1.773 1.00 98.25 109 VAL A C 1
ATOM 807 O O . VAL A 1 109 ? 5.269 -0.932 -0.789 1.00 98.25 109 VAL A O 1
ATOM 810 N N . ARG A 1 110 ? 6.448 -1.450 -2.638 1.00 96.94 110 ARG A N 1
ATOM 811 C CA . ARG A 1 110 ? 7.440 -0.363 -2.531 1.00 96.94 110 ARG A CA 1
ATOM 812 C C . ARG A 1 110 ? 7.918 0.114 -3.911 1.00 96.94 110 ARG A C 1
ATOM 814 O O . ARG A 1 110 ? 9.103 0.067 -4.239 1.00 96.94 110 ARG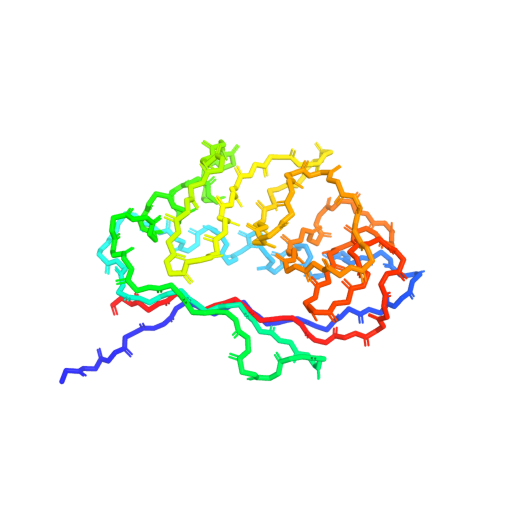 A O 1
ATOM 821 N N . PRO A 1 111 ? 7.003 0.590 -4.765 1.00 96.50 111 PRO A N 1
ATOM 822 C CA . PRO A 1 111 ? 7.308 0.910 -6.158 1.00 96.50 111 PRO A CA 1
ATOM 823 C C . PRO A 1 111 ? 8.421 1.952 -6.319 1.00 96.50 111 PRO A C 1
ATOM 825 O O . PRO A 1 111 ? 9.089 1.975 -7.337 1.00 96.50 111 PRO A O 1
ATOM 828 N N . CYS A 1 112 ? 8.677 2.798 -5.326 1.00 96.00 112 CYS A N 1
ATOM 829 C CA . CYS A 1 112 ? 9.645 3.887 -5.441 1.00 96.00 112 CYS A CA 1
ATOM 830 C C . CYS A 1 112 ? 11.095 3.518 -5.054 1.00 96.00 112 CYS A C 1
ATOM 832 O O . CYS A 1 112 ? 11.927 4.413 -4.927 1.00 96.00 112 CYS A O 1
ATOM 834 N N . VAL A 1 113 ? 11.416 2.231 -4.858 1.00 91.50 113 VAL A N 1
ATOM 835 C CA . VAL A 1 113 ? 12.777 1.778 -4.483 1.00 91.50 113 VAL A CA 1
ATOM 836 C C . VAL A 1 113 ? 13.726 1.671 -5.683 1.00 91.50 113 VAL A C 1
ATOM 838 O O . VAL A 1 113 ? 14.930 1.860 -5.528 1.00 91.50 113 VAL A O 1
ATOM 841 N N . GLY A 1 114 ? 13.206 1.399 -6.885 1.00 84.56 114 GLY A N 1
ATOM 842 C CA . GLY A 1 114 ? 14.000 1.292 -8.114 1.00 84.56 114 GLY A CA 1
ATOM 843 C C . GLY A 1 114 ? 13.832 -0.043 -8.841 1.00 84.56 114 GLY A C 1
ATOM 844 O O . GLY A 1 114 ? 12.809 -0.714 -8.709 1.00 84.56 114 GLY A O 1
ATOM 845 N N . VAL A 1 115 ? 14.829 -0.401 -9.657 1.00 82.88 115 VAL A N 1
ATOM 846 C CA . VAL A 1 115 ? 14.813 -1.629 -10.473 1.00 82.88 115 VAL A CA 1
ATOM 847 C C . VAL A 1 115 ? 14.751 -2.861 -9.577 1.00 82.88 115 VAL A C 1
ATOM 849 O O . VAL A 1 115 ? 15.459 -2.934 -8.578 1.00 82.88 115 VAL A O 1
ATOM 852 N N . GLU A 1 116 ? 13.910 -3.822 -9.965 1.00 81.94 116 GLU A N 1
ATOM 853 C CA . GLU A 1 116 ? 13.778 -5.164 -9.374 1.00 81.94 116 GLU A CA 1
ATOM 854 C C . GLU A 1 116 ? 13.320 -5.238 -7.912 1.00 81.94 116 GLU A C 1
ATOM 856 O O . GLU A 1 116 ? 12.827 -6.277 -7.500 1.00 81.94 116 GLU A O 1
ATOM 861 N N . SER A 1 117 ? 13.361 -4.158 -7.142 1.00 90.69 117 SER A N 1
ATOM 862 C CA . SER A 1 117 ? 13.004 -4.162 -5.718 1.00 90.69 117 SER A CA 1
ATOM 863 C C . SER A 1 117 ? 11.635 -3.546 -5.438 1.00 90.69 117 SER A C 1
ATOM 865 O O . SER A 1 117 ? 11.395 -3.089 -4.325 1.00 90.69 117 SER A O 1
ATOM 867 N N . PHE A 1 118 ? 10.729 -3.530 -6.422 1.00 93.31 118 PHE A N 1
ATOM 868 C CA . PHE A 1 118 ? 9.407 -2.894 -6.316 1.00 93.31 118 PHE A CA 1
ATOM 869 C C . PHE A 1 118 ? 8.450 -3.568 -5.318 1.00 93.31 118 PHE A C 1
ATOM 871 O O . PHE A 1 118 ? 7.400 -3.004 -4.996 1.00 93.31 118 PHE A O 1
ATOM 878 N N . GLY A 1 119 ? 8.815 -4.748 -4.815 1.00 95.00 119 GLY A N 1
ATOM 879 C CA . GLY A 1 119 ? 8.001 -5.565 -3.927 1.00 95.00 119 GLY A CA 1
ATOM 880 C C . GLY A 1 119 ? 7.571 -6.874 -4.581 1.00 95.00 119 GLY A C 1
ATOM 881 O O . GLY A 1 119 ? 8.141 -7.308 -5.580 1.00 95.00 119 GLY A O 1
ATOM 882 N N . GLY A 1 120 ? 6.583 -7.515 -3.974 1.00 96.50 120 GLY A N 1
ATOM 883 C CA . GLY A 1 120 ? 6.020 -8.789 -4.399 1.00 96.50 120 GLY A CA 1
ATOM 884 C C . GLY A 1 120 ? 4.870 -9.165 -3.478 1.00 96.50 120 GLY A C 1
ATOM 885 O O . GLY A 1 120 ? 4.942 -8.901 -2.278 1.00 96.50 120 GLY A O 1
ATOM 886 N N . ILE A 1 121 ? 3.810 -9.744 -4.037 1.00 98.00 121 ILE A N 1
ATOM 887 C CA . ILE A 1 121 ? 2.677 -10.275 -3.277 1.00 98.00 121 ILE A CA 1
ATOM 888 C C . ILE A 1 121 ? 2.657 -11.785 -3.463 1.00 98.00 121 ILE A C 1
ATOM 890 O O . ILE A 1 121 ? 2.367 -12.271 -4.555 1.00 98.00 121 ILE A O 1
ATOM 894 N N . ASN A 1 122 ? 2.981 -12.511 -2.392 1.00 97.12 122 ASN A N 1
ATOM 895 C CA . ASN A 1 122 ? 3.142 -13.964 -2.394 1.00 97.12 122 ASN A CA 1
ATOM 896 C C . ASN A 1 122 ? 4.243 -14.455 -3.359 1.00 97.12 122 ASN A C 1
ATOM 898 O O . ASN A 1 122 ? 4.155 -15.537 -3.935 1.00 97.12 122 ASN A O 1
ATOM 902 N N . THR A 1 123 ? 5.286 -13.641 -3.551 1.00 96.69 123 THR A N 1
ATOM 903 C CA . THR A 1 123 ? 6.452 -13.937 -4.404 1.00 96.69 123 THR A CA 1
ATOM 904 C C . THR A 1 123 ? 7.719 -13.303 -3.832 1.00 96.69 123 THR A C 1
ATOM 906 O O . THR A 1 123 ? 7.661 -12.584 -2.830 1.00 96.69 123 THR A O 1
ATOM 909 N N . ASN A 1 124 ? 8.844 -13.479 -4.533 1.00 96.62 124 ASN A N 1
ATOM 910 C CA . ASN A 1 124 ? 10.056 -12.694 -4.331 1.00 96.62 124 ASN A CA 1
ATOM 911 C C . ASN A 1 124 ? 9.748 -11.186 -4.306 1.00 96.62 124 ASN A C 1
ATOM 913 O O . ASN A 1 124 ? 9.059 -10.686 -5.198 1.00 96.62 124 ASN A O 1
ATOM 917 N N . THR A 1 125 ? 10.267 -10.470 -3.302 1.00 95.94 125 THR A N 1
ATOM 918 C CA . THR A 1 125 ? 10.099 -9.008 -3.139 1.00 95.94 125 THR A CA 1
ATOM 919 C C . THR A 1 125 ? 11.248 -8.187 -3.736 1.00 95.94 125 THR A C 1
ATOM 921 O O . THR A 1 125 ? 11.189 -6.952 -3.777 1.00 95.94 125 THR A O 1
ATOM 924 N N . CYS A 1 126 ? 12.294 -8.883 -4.187 1.00 95.00 126 CYS A N 1
ATOM 925 C CA . CYS A 1 126 ? 13.409 -8.384 -4.984 1.00 95.00 126 CYS A CA 1
ATOM 926 C C . CYS A 1 126 ? 13.615 -9.326 -6.172 1.00 95.00 126 CYS A C 1
ATOM 928 O O . CYS A 1 126 ? 13.514 -10.541 -6.017 1.00 95.00 126 CYS A O 1
ATOM 930 N N . SER A 1 127 ? 13.857 -8.761 -7.350 1.00 94.12 127 SER A N 1
ATOM 931 C CA . SER A 1 127 ? 13.832 -9.450 -8.645 1.00 94.12 127 SER A CA 1
ATOM 932 C C . SER A 1 127 ? 12.532 -10.246 -8.853 1.00 94.12 127 SER A C 1
ATOM 934 O O . SER A 1 127 ? 12.530 -11.345 -9.402 1.00 94.12 127 SER A O 1
ATOM 936 N N . GLY A 1 128 ? 11.411 -9.680 -8.387 1.00 92.88 128 GLY A N 1
ATOM 937 C CA . GLY A 1 128 ? 10.092 -10.304 -8.464 1.00 92.88 128 GLY A CA 1
ATOM 938 C C . GLY A 1 128 ? 9.585 -10.479 -9.906 1.00 92.88 128 GLY A C 1
ATOM 939 O O . GLY A 1 128 ? 9.988 -9.733 -10.811 1.00 92.88 128 GLY A O 1
ATOM 940 N N . PRO A 1 129 ? 8.680 -11.446 -10.148 1.00 96.62 129 PRO A N 1
ATOM 941 C CA . PRO A 1 129 ? 8.072 -11.652 -11.458 1.00 96.62 129 PRO A CA 1
ATOM 942 C C . PRO A 1 129 ? 7.152 -10.485 -11.844 1.00 96.62 129 PRO A C 1
ATOM 944 O O . PRO A 1 129 ? 6.642 -9.761 -10.982 1.00 96.62 129 PRO A O 1
ATOM 947 N N . THR A 1 130 ? 6.896 -10.344 -13.147 1.00 97.12 130 THR A N 1
ATOM 948 C CA . THR A 1 130 ? 5.872 -9.446 -13.691 1.00 97.12 130 THR A CA 1
ATOM 949 C C . THR A 1 130 ? 4.527 -9.784 -13.059 1.00 97.12 130 THR A C 1
ATOM 951 O O . THR A 1 130 ? 4.057 -10.917 -13.157 1.00 97.12 130 THR A O 1
ATOM 954 N N . GLN A 1 131 ? 3.908 -8.808 -12.402 1.00 97.81 131 GLN A N 1
ATOM 955 C CA . GLN A 1 131 ? 2.677 -9.011 -11.646 1.00 97.81 131 GLN A CA 1
ATOM 956 C C . GLN A 1 131 ? 1.892 -7.715 -11.501 1.00 97.81 131 GLN A C 1
ATOM 958 O O . GLN A 1 131 ? 2.445 -6.619 -11.559 1.00 97.81 131 GLN A O 1
ATOM 963 N N . SER A 1 132 ? 0.596 -7.846 -11.258 1.00 98.19 132 SER A N 1
ATOM 964 C CA . SER A 1 132 ? -0.221 -6.761 -10.735 1.00 98.19 132 SER A CA 1
ATOM 965 C C . SER A 1 132 ? -0.228 -6.824 -9.213 1.00 98.19 132 SER A C 1
ATOM 967 O O . SER A 1 132 ? -0.363 -7.912 -8.649 1.00 98.19 132 SER A O 1
ATOM 969 N N . M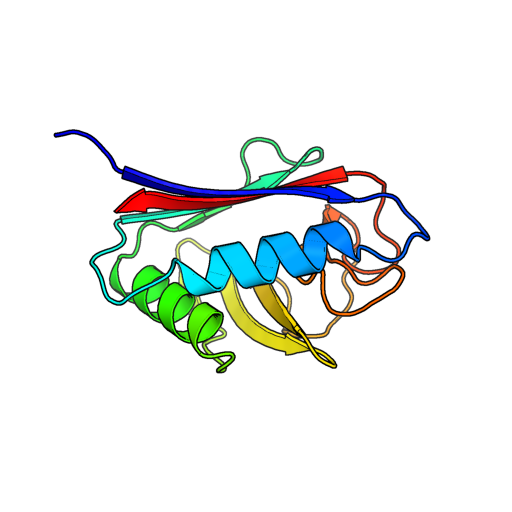ET A 1 133 ? -0.107 -5.673 -8.556 1.00 98.62 133 MET A N 1
ATOM 970 C CA . MET A 1 133 ? -0.262 -5.544 -7.105 1.00 98.62 133 MET A CA 1
ATOM 971 C C . MET A 1 133 ? -1.326 -4.497 -6.808 1.00 98.62 133 MET A C 1
ATOM 973 O O . MET A 1 133 ? -1.407 -3.471 -7.484 1.00 98.62 133 MET A O 1
ATOM 977 N N . THR A 1 134 ? -2.162 -4.770 -5.811 1.00 98.81 134 THR A N 1
ATOM 978 C CA . THR A 1 134 ? -3.289 -3.921 -5.430 1.00 98.81 134 THR A CA 1
ATOM 979 C C . THR A 1 134 ? -3.329 -3.729 -3.918 1.00 98.81 134 THR A C 1
ATOM 981 O O . THR A 1 134 ? -3.185 -4.691 -3.165 1.00 98.81 134 THR A O 1
ATOM 984 N N . VAL A 1 135 ? -3.548 -2.485 -3.489 1.00 98.81 135 VAL A N 1
ATOM 985 C CA . VAL A 1 135 ? -3.741 -2.083 -2.090 1.00 98.81 135 VAL A CA 1
ATOM 986 C C . VAL A 1 135 ? -5.064 -1.333 -1.984 1.00 98.81 135 VAL A C 1
ATOM 988 O O . VAL A 1 135 ? -5.304 -0.393 -2.744 1.00 98.81 135 VAL A O 1
ATOM 991 N N . ILE A 1 136 ? -5.925 -1.737 -1.054 1.00 98.69 136 ILE A N 1
ATOM 992 C CA . ILE A 1 136 ? -7.272 -1.175 -0.891 1.00 98.69 136 ILE A CA 1
ATOM 993 C C . ILE A 1 136 ? -7.458 -0.740 0.554 1.00 98.69 136 ILE A C 1
ATOM 995 O O . ILE A 1 136 ? -7.277 -1.551 1.456 1.00 98.69 136 ILE A O 1
ATOM 999 N N . PHE A 1 137 ? -7.883 0.505 0.761 1.00 98.56 137 PHE A N 1
ATOM 1000 C CA . PHE A 1 137 ? -8.384 1.002 2.042 1.00 98.56 137 PHE A CA 1
ATOM 1001 C C . PHE A 1 137 ? -9.880 1.277 1.942 1.00 98.56 137 PHE A C 1
ATOM 1003 O O . PHE A 1 137 ? -10.311 2.052 1.089 1.00 98.56 137 PHE A O 1
ATOM 1010 N N . GLN A 1 138 ? -10.660 0.695 2.845 1.00 98.06 138 GLN A N 1
ATOM 1011 C CA . GLN A 1 138 ? -12.093 0.940 2.986 1.00 98.06 138 GLN A CA 1
ATOM 1012 C C . GLN A 1 138 ? -12.373 1.926 4.126 1.00 98.06 138 GLN A C 1
ATOM 1014 O O . GLN A 1 138 ? -11.771 1.791 5.193 1.00 98.06 138 GLN A O 1
ATOM 1019 N N . TYR A 1 139 ? -13.305 2.867 3.940 1.00 94.94 139 TYR A N 1
ATOM 1020 C CA . TYR A 1 139 ? -13.719 3.861 4.943 1.00 94.94 139 TYR A CA 1
ATOM 1021 C C . TYR A 1 139 ? -15.181 4.306 4.776 1.00 94.94 139 TYR A C 1
ATOM 1023 O O . TYR A 1 139 ? -15.769 4.093 3.686 1.00 94.94 139 TYR A O 1
#

Secondary structure (DSSP, 8-state):
----EEEEEEEE-TTS--HHHHHHHHHHHTT--SS---EEEEEETTEEEEEEE--HHHHHHHHHHHHHT--EEEEEETTEEEEEEEETTEEEEEESS-TT---SSEEEE-GGG-SS-SEEEEE-SSSPPSEEEEEEEE-

Foldseek 3Di:
DDKDKQKQKDWDAFQDQLVVSQVSLLVSLLVLDQDFWQKKFKAKPLGRRGDIDGPRVQVNVQSVCSNVQHWDDLDDDPNKGWIWHDAPHWIKTWIPDDPNDWDQATRMATSPNTHQQRQDGRGTNGSTHTMMIMIMIID

Radius of gyration: 13.45 Å; chains: 1; bounding box: 40×26×30 Å

pLDDT: mean 95.74, std 5.71, range [50.81, 98.81]